Protein AF-M5RPS5-F1 (afdb_monomer_lite)

Radius of gyration: 34.79 Å; chains: 1; bounding box: 76×48×97 Å

Structure (mmCIF, N/CA/C/O backbone):
data_AF-M5RPS5-F1
#
_entry.id   AF-M5RPS5-F1
#
loop_
_atom_site.group_PDB
_atom_site.id
_atom_site.type_symbol
_atom_site.label_atom_id
_atom_site.label_alt_id
_atom_site.label_comp_id
_atom_site.label_asym_id
_atom_site.label_entity_id
_atom_site.label_seq_id
_atom_site.pdbx_PDB_ins_code
_atom_site.Cartn_x
_atom_site.Cartn_y
_atom_site.Cartn_z
_atom_site.occupancy
_atom_site.B_iso_or_equiv
_atom_site.auth_seq_id
_atom_site.auth_comp_id
_atom_site.auth_asym_id
_atom_site.auth_atom_id
_atom_site.pdbx_PDB_model_num
ATOM 1 N N . MET A 1 1 ? -35.924 7.720 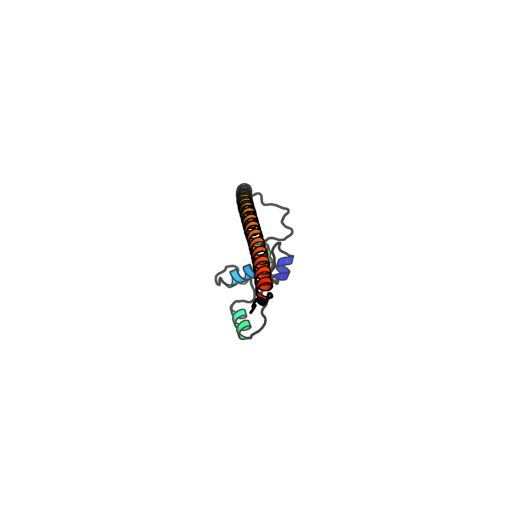20.862 1.00 45.47 1 MET A N 1
ATOM 2 C CA . MET A 1 1 ? -36.350 6.796 19.790 1.00 45.47 1 MET A CA 1
ATOM 3 C C . MET A 1 1 ? -35.114 6.568 18.964 1.00 45.47 1 MET A C 1
ATOM 5 O O . MET A 1 1 ? -34.596 7.539 18.435 1.00 45.47 1 MET A O 1
ATOM 9 N N . SER A 1 2 ? -34.590 5.351 18.974 1.00 61.44 2 SER A N 1
ATOM 10 C CA . SER A 1 2 ? -33.328 5.017 18.333 1.00 61.44 2 SER A CA 1
ATOM 11 C C . SER A 1 2 ? -33.501 4.963 16.818 1.00 61.44 2 SER A C 1
ATOM 13 O O . SER A 1 2 ? -34.231 4.126 16.287 1.00 61.44 2 SER A O 1
ATOM 15 N N . GLU A 1 3 ? -32.891 5.919 16.120 1.00 80.06 3 GLU A N 1
ATOM 16 C CA . GLU A 1 3 ? -32.951 5.993 14.663 1.00 80.06 3 GLU A CA 1
ATOM 17 C C . GLU A 1 3 ? -31.931 5.016 14.065 1.00 80.06 3 GLU A C 1
ATOM 19 O O . GLU A 1 3 ? -30.731 5.097 14.335 1.00 80.06 3 GLU A O 1
ATOM 24 N N . PHE A 1 4 ? -32.413 4.049 13.283 1.00 81.69 4 PHE A N 1
ATOM 25 C CA . PHE A 1 4 ? -31.564 3.082 12.591 1.00 81.69 4 PHE A CA 1
ATOM 26 C C . PHE A 1 4 ? -31.201 3.623 11.215 1.00 81.69 4 PHE A C 1
ATOM 28 O O . PHE A 1 4 ? -32.058 3.779 10.348 1.00 81.69 4 PHE A O 1
ATOM 35 N N . ILE A 1 5 ? -29.912 3.860 11.007 1.00 82.25 5 ILE A N 1
ATOM 36 C CA . ILE A 1 5 ? -29.377 4.434 9.777 1.00 82.25 5 ILE A CA 1
ATOM 37 C C . ILE A 1 5 ? -28.564 3.400 9.004 1.00 82.25 5 ILE A C 1
ATOM 39 O O . ILE A 1 5 ? -27.970 2.473 9.560 1.00 82.25 5 ILE A O 1
ATOM 43 N N . SER A 1 6 ? -28.524 3.543 7.684 1.00 84.38 6 SER A N 1
ATOM 44 C CA . SER A 1 6 ? -27.670 2.709 6.841 1.00 84.38 6 SER A CA 1
ATOM 45 C C . SER A 1 6 ? -26.197 3.107 6.978 1.00 84.38 6 SER A C 1
ATOM 47 O O . SER A 1 6 ? -25.866 4.253 7.279 1.00 84.38 6 SER A O 1
ATOM 49 N N . ALA A 1 7 ? -25.278 2.194 6.650 1.00 80.75 7 ALA A N 1
ATOM 50 C CA . ALA A 1 7 ? -23.838 2.489 6.674 1.00 80.75 7 ALA A CA 1
ATOM 51 C C . ALA A 1 7 ? -23.431 3.708 5.810 1.00 80.75 7 ALA A C 1
ATOM 53 O O . ALA A 1 7 ? -22.405 4.336 6.062 1.00 80.75 7 ALA A O 1
ATOM 54 N N . VAL A 1 8 ? -24.221 4.046 4.783 1.00 81.31 8 VAL A N 1
ATOM 55 C CA . VAL A 1 8 ? -23.987 5.219 3.925 1.00 81.31 8 VAL A CA 1
ATOM 56 C C . VAL A 1 8 ? -24.408 6.508 4.628 1.00 81.31 8 VAL A C 1
ATOM 58 O O . VAL A 1 8 ? -23.679 7.494 4.576 1.00 81.31 8 VAL A O 1
ATOM 61 N N . GLU A 1 9 ? -25.551 6.511 5.308 1.00 81.69 9 GLU A N 1
ATOM 62 C CA . GLU A 1 9 ? -26.005 7.661 6.102 1.00 81.69 9 GLU A CA 1
ATOM 63 C C . GLU A 1 9 ? -25.089 7.886 7.304 1.00 81.69 9 GLU A C 1
ATOM 65 O O . GLU A 1 9 ? -24.656 9.010 7.546 1.00 81.69 9 GLU A O 1
ATOM 70 N N . ALA A 1 10 ? -24.671 6.804 7.959 1.00 80.69 10 ALA A N 1
ATOM 71 C CA . ALA A 1 10 ? -23.700 6.840 9.044 1.00 80.69 10 ALA A CA 1
ATOM 72 C C . ALA A 1 10 ? -22.363 7.473 8.614 1.00 80.69 10 ALA A C 1
ATOM 74 O O . ALA A 1 10 ? -21.780 8.258 9.361 1.00 80.69 10 ALA A O 1
ATOM 75 N N . SER A 1 11 ? -21.913 7.221 7.379 1.00 80.69 11 SER A N 1
ATOM 76 C CA . SER A 1 11 ? -20.679 7.817 6.839 1.00 80.69 11 SER A CA 1
ATOM 77 C C . SER A 1 11 ? -20.766 9.314 6.536 1.00 80.69 11 SER A C 1
ATOM 79 O O . SER A 1 11 ? -19.742 9.953 6.327 1.00 80.69 11 SER A O 1
ATOM 81 N N . LYS A 1 12 ? -21.977 9.885 6.482 1.00 83.19 12 LYS A N 1
ATOM 82 C CA . LYS A 1 12 ? -22.162 11.336 6.329 1.00 83.19 12 LYS A CA 1
ATOM 83 C C . LYS A 1 12 ? -22.081 12.064 7.667 1.00 83.19 12 LYS A C 1
ATOM 85 O O . LYS A 1 12 ? -21.705 13.228 7.698 1.00 83.19 12 LYS A O 1
ATOM 90 N N . ILE A 1 13 ? -22.472 11.386 8.744 1.00 80.75 13 ILE A N 1
ATOM 91 C CA . ILE A 1 13 ? -22.559 11.948 10.098 1.00 80.75 13 ILE A CA 1
ATOM 92 C C . ILE A 1 13 ? -21.222 11.787 10.834 1.00 80.75 13 ILE A C 1
ATOM 94 O 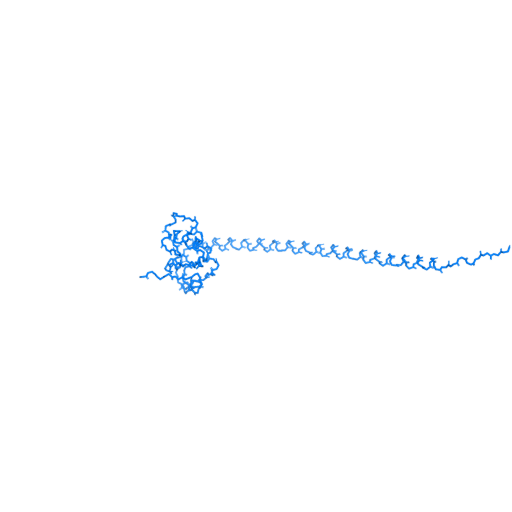O . ILE A 1 13 ? -20.827 12.632 11.639 1.00 80.75 13 ILE A O 1
ATOM 98 N N . THR A 1 14 ? -20.508 10.704 10.538 1.00 81.31 14 THR A N 1
ATOM 99 C CA . THR A 1 14 ? -19.240 10.363 11.181 1.00 81.31 14 THR A CA 1
ATOM 100 C C . THR A 1 14 ? -18.053 10.628 10.259 1.00 81.31 14 THR A C 1
ATOM 102 O O . THR A 1 14 ? -18.197 10.597 9.037 1.00 81.31 14 THR A O 1
ATOM 105 N N . PRO A 1 15 ? -16.843 10.846 10.804 1.00 76.38 15 PRO A N 1
ATOM 106 C CA . PRO A 1 15 ? -15.637 11.079 10.004 1.00 76.38 15 PRO A CA 1
ATOM 107 C C . PRO A 1 15 ? -15.106 9.808 9.310 1.00 76.38 15 PRO A C 1
ATOM 109 O O . PRO A 1 15 ? -13.950 9.767 8.884 1.00 76.38 15 PRO A O 1
ATOM 112 N N . VAL A 1 16 ? -15.909 8.745 9.231 1.00 81.00 16 VAL A N 1
ATOM 113 C CA . VAL A 1 16 ? -15.471 7.401 8.867 1.00 81.00 16 VAL A CA 1
ATOM 114 C C . VAL A 1 16 ? -16.191 6.923 7.606 1.00 81.00 16 VAL A C 1
ATOM 116 O O . VAL A 1 16 ? -17.389 7.113 7.425 1.00 81.00 16 VAL A O 1
ATOM 119 N N . SER A 1 17 ? -15.446 6.266 6.712 1.00 84.00 17 SER A N 1
ATOM 120 C CA . SER A 1 17 ? -15.997 5.741 5.461 1.00 84.00 17 SER A CA 1
ATOM 121 C C . SER A 1 17 ? -17.068 4.666 5.689 1.00 84.00 17 SER A C 1
ATOM 123 O O . SER A 1 17 ? -16.965 3.842 6.603 1.00 84.00 17 SER A O 1
ATOM 125 N N . ALA A 1 18 ? -18.040 4.588 4.775 1.00 82.06 18 ALA A N 1
ATOM 126 C CA . ALA A 1 18 ? -19.074 3.551 4.793 1.00 82.06 18 ALA A CA 1
ATOM 127 C C . ALA A 1 18 ? -18.495 2.121 4.798 1.00 82.06 18 ALA A C 1
ATOM 129 O O . ALA A 1 18 ? -19.110 1.209 5.344 1.00 82.06 18 ALA A O 1
ATOM 130 N N . SER A 1 19 ? -17.309 1.905 4.215 1.00 82.69 19 SER A N 1
ATOM 131 C CA . SER A 1 19 ? -16.625 0.604 4.212 1.00 82.69 19 SER A CA 1
ATOM 132 C C . SER A 1 19 ? -16.156 0.191 5.606 1.00 82.69 19 SER A C 1
ATOM 134 O O . SER A 1 19 ? -16.311 -0.968 5.988 1.00 82.69 19 SER A O 1
ATOM 136 N N . THR A 1 20 ? -15.623 1.131 6.386 1.00 81.44 20 THR A N 1
ATOM 137 C CA . THR A 1 20 ? -15.210 0.876 7.771 1.00 81.44 20 THR A CA 1
ATOM 138 C C . THR A 1 20 ? -16.424 0.600 8.654 1.00 81.44 20 THR A C 1
ATOM 140 O O . THR A 1 20 ? -16.386 -0.321 9.459 1.00 81.44 20 THR A O 1
ATOM 143 N N . ILE A 1 21 ? -17.523 1.334 8.450 1.00 82.62 21 ILE A N 1
ATOM 144 C CA . ILE A 1 21 ? -18.778 1.129 9.187 1.00 82.62 21 ILE A CA 1
ATOM 145 C C . ILE A 1 21 ? -19.378 -0.243 8.853 1.00 82.62 21 ILE A C 1
ATOM 147 O O . ILE A 1 21 ? -19.782 -0.973 9.750 1.00 82.62 21 ILE A O 1
ATOM 151 N N . LYS A 1 22 ? -19.363 -0.661 7.579 1.00 82.88 22 LYS A N 1
ATOM 152 C CA . LYS A 1 22 ? -19.768 -2.024 7.183 1.00 82.88 22 LYS A CA 1
ATOM 153 C C . LYS A 1 22 ? -18.900 -3.104 7.822 1.00 82.88 22 LYS A C 1
ATOM 155 O O . LYS A 1 22 ? -19.423 -4.141 8.214 1.00 82.88 22 LYS A O 1
ATOM 160 N N . ARG A 1 23 ? -17.586 -2.876 7.905 1.00 81.50 23 ARG A N 1
ATOM 161 C CA . ARG A 1 23 ? -16.664 -3.798 8.574 1.00 81.50 23 ARG A CA 1
ATOM 162 C C . ARG A 1 23 ? -16.979 -3.895 10.065 1.00 81.50 23 ARG A C 1
ATOM 164 O O . ARG A 1 23 ? -17.113 -4.999 10.556 1.00 81.50 23 ARG A O 1
ATOM 171 N N . PHE A 1 24 ? -17.190 -2.763 10.728 1.00 81.44 24 PHE A N 1
ATOM 172 C CA . PHE A 1 24 ? -17.582 -2.719 12.133 1.00 81.44 24 PHE A CA 1
ATOM 173 C C . PHE A 1 24 ? -18.902 -3.455 12.394 1.00 81.44 24 PHE A C 1
ATOM 175 O O . PHE A 1 24 ? -18.976 -4.282 13.293 1.00 81.44 24 PHE A O 1
ATOM 182 N N . ILE A 1 25 ? -19.921 -3.224 11.560 1.00 80.44 25 ILE A N 1
ATOM 183 C CA . ILE A 1 25 ? -21.193 -3.955 11.634 1.00 80.44 25 ILE A CA 1
ATOM 184 C C . ILE A 1 25 ? -20.964 -5.464 11.502 1.00 80.44 25 ILE A C 1
ATOM 186 O O . ILE A 1 25 ? -21.551 -6.236 12.251 1.00 80.44 25 ILE A O 1
ATOM 190 N N . ARG A 1 26 ? -20.114 -5.891 10.562 1.00 79.62 26 ARG A N 1
ATOM 191 C CA . ARG A 1 26 ? -19.788 -7.308 10.385 1.00 79.62 26 ARG A CA 1
ATOM 192 C C . ARG A 1 26 ? -19.093 -7.885 11.616 1.00 79.62 26 ARG A C 1
ATOM 194 O O . ARG A 1 26 ? -19.505 -8.947 12.054 1.00 79.62 26 ARG A O 1
ATOM 201 N N . ASP A 1 27 ? -18.114 -7.186 12.179 1.00 79.88 27 ASP A N 1
ATOM 202 C CA . ASP A 1 27 ? -17.386 -7.647 13.365 1.00 79.88 27 ASP A CA 1
ATOM 203 C C . ASP A 1 27 ? -18.358 -7.811 14.565 1.00 79.88 27 ASP A C 1
ATOM 205 O O . ASP A 1 27 ? -18.352 -8.835 15.240 1.00 79.88 27 ASP A O 1
ATOM 209 N N . VAL A 1 28 ? -19.302 -6.876 14.753 1.00 76.00 28 VAL A N 1
ATOM 210 C CA . VAL A 1 28 ? -20.364 -6.963 15.785 1.00 76.00 28 VAL A CA 1
ATOM 211 C C . VAL A 1 28 ? -21.368 -8.096 15.520 1.00 76.00 28 VAL A C 1
ATOM 213 O O . VAL A 1 28 ? -21.959 -8.640 16.450 1.00 76.00 28 VAL A O 1
ATOM 216 N N . VAL A 1 29 ? -21.608 -8.444 14.256 1.00 74.31 29 VAL A N 1
ATOM 217 C CA . VAL A 1 29 ? -22.506 -9.543 13.862 1.00 74.31 29 VAL A CA 1
ATOM 218 C C . VAL A 1 29 ? -21.828 -10.906 13.997 1.00 74.31 29 VAL A C 1
ATOM 220 O O . VAL A 1 29 ? -22.509 -11.881 14.319 1.00 74.31 29 VAL A O 1
ATOM 223 N N . GLU A 1 30 ? -20.525 -10.983 13.725 1.00 73.75 30 GLU A N 1
ATOM 224 C CA . GLU A 1 30 ? -19.717 -12.197 13.866 1.00 73.75 30 GLU A CA 1
ATOM 225 C C . GLU A 1 30 ? -19.591 -12.625 15.336 1.00 73.75 30 GLU A C 1
ATOM 227 O O . GLU A 1 30 ? -19.544 -13.826 15.601 1.00 73.75 30 GLU A O 1
ATOM 232 N N . ASP A 1 31 ? -19.648 -11.675 16.278 1.00 73.25 31 ASP A N 1
ATOM 233 C CA . ASP A 1 31 ? -19.658 -11.927 17.721 1.00 73.25 31 ASP A CA 1
ATOM 234 C C . ASP A 1 31 ? -21.093 -11.969 18.304 1.00 73.25 31 ASP A C 1
ATOM 236 O O . ASP A 1 31 ? -21.665 -10.936 18.665 1.00 73.25 31 ASP A O 1
ATOM 240 N N . PRO A 1 32 ? -21.707 -13.157 18.493 1.00 63.84 32 PRO A N 1
ATOM 241 C CA . PRO A 1 32 ? -23.099 -13.273 18.944 1.00 63.84 32 PRO A CA 1
ATOM 242 C C . PRO A 1 32 ? -23.3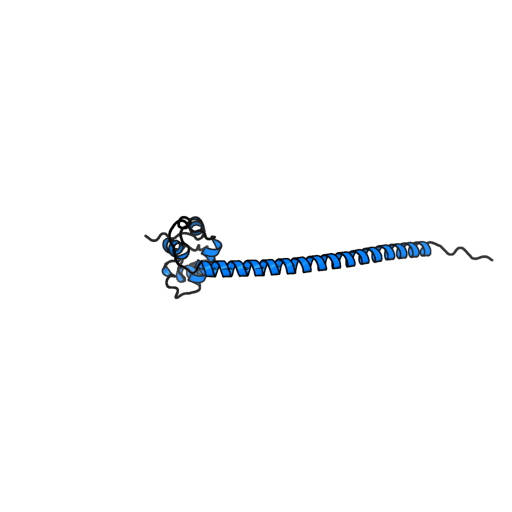45 -12.806 20.390 1.00 63.84 32 PRO A C 1
ATOM 244 O O . PRO A 1 32 ? -24.491 -12.555 20.749 1.00 63.84 32 PRO A O 1
ATOM 247 N N . ASN A 1 33 ? -22.295 -12.667 21.208 1.00 62.09 33 ASN A N 1
ATOM 248 C CA . ASN A 1 33 ? -22.362 -12.166 22.590 1.00 62.09 33 ASN A CA 1
ATOM 249 C C . ASN A 1 33 ? -21.969 -10.682 22.714 1.00 62.09 33 ASN A C 1
ATOM 251 O O . ASN A 1 33 ? -21.711 -10.204 23.821 1.00 62.09 33 ASN A O 1
ATOM 255 N N . HIS A 1 34 ? -21.870 -9.942 21.605 1.00 61.59 34 HIS A N 1
ATOM 256 C CA . HIS A 1 34 ? -21.495 -8.536 21.674 1.00 61.59 34 HIS A CA 1
ATOM 257 C C . HIS A 1 34 ? -22.591 -7.731 22.391 1.00 61.59 34 HIS A C 1
ATOM 259 O O . HIS A 1 34 ? -23.750 -7.747 21.980 1.00 61.59 34 HIS A O 1
ATOM 265 N N . ALA A 1 35 ? -22.226 -6.959 23.421 1.00 64.69 35 ALA A N 1
ATOM 266 C CA . ALA A 1 35 ? -23.152 -6.140 24.224 1.00 64.69 35 ALA A CA 1
ATOM 267 C C . ALA A 1 35 ? -23.939 -5.087 23.412 1.00 64.69 35 ALA A C 1
ATOM 269 O O . ALA A 1 35 ? -24.843 -4.433 23.918 1.00 64.69 35 ALA A O 1
ATOM 270 N N . SER A 1 36 ? -23.575 -4.908 22.144 1.00 66.00 36 SER A N 1
ATOM 271 C CA . SER A 1 36 ? -24.167 -3.948 21.210 1.00 66.00 36 SER A CA 1
ATOM 272 C C . SER A 1 36 ? -24.867 -4.628 20.033 1.00 66.00 36 SER A C 1
ATOM 274 O O . SER A 1 36 ? -25.210 -3.964 19.059 1.00 66.00 36 SER A O 1
ATOM 276 N N . ARG A 1 37 ? -25.083 -5.950 20.100 1.00 67.31 37 ARG A N 1
ATOM 277 C CA . ARG A 1 37 ? -25.766 -6.718 19.051 1.00 67.31 37 ARG A CA 1
ATOM 278 C C . ARG A 1 37 ? -27.214 -6.270 18.853 1.00 67.31 37 ARG A C 1
ATOM 280 O O . ARG A 1 37 ? -27.692 -6.300 17.720 1.00 67.31 37 ARG A O 1
ATOM 287 N N . ASP A 1 38 ? -27.859 -5.796 19.917 1.00 71.12 38 ASP A N 1
ATOM 288 C CA . ASP A 1 38 ? -29.219 -5.235 19.899 1.00 71.12 38 ASP A CA 1
ATOM 289 C C . ASP A 1 38 ? -29.306 -3.912 19.119 1.00 71.12 38 ASP A C 1
ATOM 291 O O . ASP A 1 38 ? -30.384 -3.494 18.701 1.00 71.12 38 ASP A O 1
ATOM 295 N N . LYS A 1 39 ? -28.158 -3.270 18.872 1.00 72.62 39 LYS A N 1
ATOM 296 C CA . LYS A 1 39 ? -28.043 -1.975 18.191 1.00 72.62 39 LYS A CA 1
ATOM 297 C C . LYS A 1 39 ? -27.862 -2.104 16.667 1.00 72.62 39 LYS A C 1
ATOM 299 O O . LYS A 1 39 ? -27.711 -1.098 15.974 1.00 72.62 39 LYS A O 1
ATOM 304 N N . VAL A 1 40 ? -27.867 -3.329 16.123 1.00 76.75 40 VAL A N 1
ATOM 305 C CA . VAL A 1 40 ? -27.661 -3.632 14.692 1.00 76.75 40 VAL A CA 1
ATOM 306 C C . VAL A 1 40 ? -28.804 -4.483 14.141 1.00 76.75 40 VAL A C 1
ATOM 308 O O . VAL A 1 40 ? -29.103 -5.560 14.663 1.00 76.75 40 VAL A O 1
ATOM 311 N N . GLN A 1 41 ? -29.380 -4.045 13.021 1.00 75.00 41 GLN A N 1
ATOM 312 C CA . GLN A 1 41 ? -30.424 -4.762 12.288 1.00 75.00 41 GLN A CA 1
ATOM 313 C C . GLN A 1 41 ? -29.948 -5.147 10.872 1.00 75.00 41 GLN A C 1
ATOM 315 O O . GLN A 1 41 ? -29.150 -4.422 10.268 1.00 75.00 41 GLN A O 1
ATOM 320 N N . PRO A 1 42 ? -30.416 -6.274 10.300 1.00 65.62 42 PRO A N 1
ATOM 321 C CA . PRO A 1 42 ? -31.328 -7.261 10.886 1.00 65.62 42 PRO A CA 1
ATOM 322 C C . PRO A 1 42 ? -30.677 -8.158 11.961 1.00 65.62 42 PRO A C 1
ATOM 324 O O . PRO A 1 42 ? -29.451 -8.310 12.048 1.00 65.62 42 PRO A O 1
ATOM 327 N N . SER A 1 43 ? -31.505 -8.762 12.815 1.00 65.88 43 SER A N 1
ATOM 328 C CA . SER A 1 43 ? -31.048 -9.762 13.793 1.00 65.88 43 SER A CA 1
ATOM 329 C C . SER A 1 43 ? -30.545 -11.038 13.093 1.00 65.88 43 SER A C 1
ATOM 331 O O . SER A 1 43 ? -30.877 -11.293 11.936 1.00 65.88 43 SER A O 1
ATOM 333 N N . VAL A 1 44 ? -29.728 -11.865 13.763 1.00 63.44 44 VAL A N 1
ATOM 334 C CA . VAL A 1 44 ? -29.151 -13.099 13.171 1.00 63.44 44 VAL A CA 1
ATOM 335 C C . VAL A 1 44 ? -30.254 -14.031 12.657 1.00 63.44 44 VAL A C 1
ATOM 337 O O . VAL A 1 44 ? -30.092 -14.697 11.638 1.00 63.44 44 VAL A O 1
ATOM 340 N N . GLU A 1 45 ? -31.398 -14.041 13.333 1.00 62.12 45 GLU A N 1
ATOM 341 C CA . GLU A 1 45 ? -32.568 -14.838 12.969 1.00 62.12 45 GLU A CA 1
ATOM 342 C C . GLU A 1 45 ? -33.320 -14.269 11.759 1.00 62.12 45 GLU A C 1
ATOM 344 O O . GLU A 1 45 ? -33.851 -15.017 10.941 1.00 62.12 45 GLU A O 1
ATOM 349 N N . GLU A 1 46 ? -33.358 -12.946 11.608 1.00 64.81 46 GLU A N 1
ATOM 350 C CA . GLU A 1 46 ? -33.916 -12.280 10.426 1.00 64.81 46 GLU A CA 1
ATOM 351 C C . GLU A 1 46 ? -33.000 -12.409 9.211 1.00 64.81 46 GLU A C 1
ATOM 353 O O . GLU A 1 46 ? -33.489 -12.573 8.101 1.00 64.81 46 GLU A O 1
ATOM 358 N N . LEU A 1 47 ? -31.681 -12.421 9.410 1.00 65.81 47 LEU A N 1
ATOM 359 C CA . LEU A 1 47 ? -30.708 -12.674 8.347 1.00 65.81 47 LEU A CA 1
ATOM 360 C C . LEU A 1 47 ? -30.772 -14.098 7.835 1.00 65.81 47 LEU A C 1
ATOM 362 O O . LEU A 1 47 ? -30.745 -14.293 6.628 1.00 65.81 47 LEU A O 1
ATOM 366 N N . LYS A 1 48 ? -30.871 -15.086 8.733 1.00 63.62 48 LYS A N 1
ATOM 367 C CA . LYS A 1 48 ? -31.054 -16.484 8.330 1.00 63.62 48 LYS A CA 1
ATOM 368 C C . LYS A 1 48 ? -32.342 -16.641 7.529 1.00 63.62 48 LYS A C 1
ATOM 370 O O . LYS A 1 48 ? -32.300 -17.209 6.447 1.00 63.62 48 LYS A O 1
ATOM 375 N N . ARG A 1 49 ? -33.442 -16.023 7.978 1.00 62.91 49 ARG A N 1
ATOM 376 C CA . ARG A 1 49 ? -34.710 -16.000 7.229 1.00 62.91 49 ARG A CA 1
ATOM 377 C C . ARG A 1 49 ? -34.601 -15.283 5.881 1.00 62.91 49 ARG A C 1
ATOM 379 O O . ARG A 1 49 ? -35.091 -15.808 4.891 1.00 62.91 49 ARG A O 1
ATOM 386 N N . ALA A 1 50 ? -33.943 -14.127 5.812 1.00 62.56 50 ALA A N 1
ATOM 387 C CA . ALA A 1 50 ? -33.759 -13.379 4.566 1.00 62.56 50 ALA A CA 1
ATOM 388 C C . ALA A 1 50 ? -32.822 -14.104 3.583 1.00 62.56 50 ALA A C 1
ATOM 390 O O . ALA A 1 50 ? -33.046 -14.080 2.375 1.00 62.56 50 ALA A O 1
ATOM 391 N N . GLN A 1 51 ? -31.799 -14.793 4.097 1.00 61.84 51 GLN A N 1
ATOM 392 C CA . GLN A 1 51 ? -30.878 -15.615 3.316 1.00 61.84 51 GLN A CA 1
ATOM 393 C C . GLN A 1 51 ? -31.565 -16.878 2.783 1.00 61.84 51 GLN A C 1
ATOM 395 O O . GLN A 1 51 ? -31.362 -17.232 1.624 1.00 61.84 51 GLN A O 1
ATOM 400 N N . GLU A 1 52 ? -32.409 -17.522 3.594 1.00 60.84 52 GLU A N 1
ATOM 401 C CA . GLU A 1 52 ? -33.258 -18.650 3.190 1.00 60.84 52 GLU A CA 1
ATOM 402 C C . GLU A 1 52 ? -34.337 -18.228 2.178 1.00 60.84 52 GLU A C 1
ATOM 404 O O . GLU A 1 52 ? -34.657 -18.990 1.269 1.00 60.84 52 GLU A O 1
ATOM 409 N N . ALA A 1 53 ? -34.854 -17.000 2.291 1.00 65.62 53 ALA A N 1
ATOM 410 C CA . ALA A 1 53 ? -35.832 -16.419 1.369 1.00 65.62 53 ALA A CA 1
ATOM 411 C C . ALA A 1 53 ? -35.214 -15.838 0.080 1.00 65.62 53 ALA A C 1
ATOM 413 O O . ALA A 1 53 ? -35.944 -15.513 -0.855 1.00 65.62 53 ALA A O 1
ATOM 414 N N . GLY A 1 54 ? -33.882 -15.709 0.002 1.00 55.75 54 GLY A N 1
ATOM 415 C CA . GLY A 1 54 ? -33.185 -15.122 -1.149 1.00 55.75 54 GLY A CA 1
ATOM 416 C C . GLY A 1 54 ? -33.429 -13.618 -1.336 1.00 55.75 54 GLY A C 1
ATOM 417 O O . GLY A 1 54 ? -33.221 -13.095 -2.432 1.00 55.75 54 GLY A O 1
ATOM 418 N N . GLU A 1 55 ? -33.873 -12.917 -0.291 1.00 67.12 55 GLU A N 1
ATOM 419 C CA . GLU A 1 55 ? -34.182 -11.489 -0.349 1.00 67.12 55 GLU A CA 1
ATOM 420 C C . GLU A 1 55 ? -32.928 -10.627 -0.109 1.00 67.12 55 GLU A C 1
ATOM 422 O O . GLU A 1 55 ? -32.086 -10.948 0.738 1.00 67.12 55 GLU A O 1
ATOM 427 N N . PRO A 1 56 ? -32.770 -9.500 -0.831 1.00 65.81 56 PRO A N 1
ATOM 428 C CA . PRO A 1 56 ? -31.666 -8.581 -0.596 1.00 65.81 56 PRO A CA 1
ATOM 429 C C . PRO A 1 56 ? -31.835 -7.889 0.763 1.00 65.81 56 PRO A C 1
ATOM 431 O O . PRO A 1 56 ? -32.691 -7.023 0.928 1.00 65.81 56 PRO A O 1
ATOM 434 N N . TYR A 1 57 ? -30.983 -8.226 1.731 1.00 66.88 57 TYR A N 1
ATOM 435 C CA . TYR A 1 57 ? -30.974 -7.573 3.039 1.00 66.88 57 TYR A CA 1
ATOM 436 C C . TYR A 1 57 ? -29.966 -6.418 3.092 1.00 66.88 57 TYR A C 1
ATOM 438 O O . TYR A 1 57 ? -28.886 -6.456 2.491 1.00 66.88 57 TYR A O 1
ATOM 446 N N . ARG A 1 58 ? -30.316 -5.364 3.835 1.00 71.56 58 ARG A N 1
ATOM 447 C CA . ARG A 1 58 ? -29.460 -4.197 4.069 1.00 71.56 58 ARG A CA 1
ATOM 448 C C . ARG A 1 58 ? -29.210 -4.037 5.560 1.00 71.56 58 ARG A C 1
ATOM 450 O O . ARG A 1 58 ? -30.148 -3.988 6.341 1.00 71.56 58 ARG A O 1
ATOM 457 N N . TRP A 1 59 ? -27.940 -3.900 5.917 1.00 78.56 59 TRP A N 1
ATOM 458 C CA . TRP A 1 59 ? -27.520 -3.625 7.284 1.00 78.56 59 TRP A CA 1
ATOM 459 C C . TRP A 1 59 ? -27.815 -2.184 7.698 1.00 78.56 59 TRP A C 1
ATOM 461 O O . TRP A 1 59 ? -27.417 -1.241 6.999 1.00 78.56 59 TRP A O 1
ATOM 471 N N . THR A 1 60 ? -28.454 -2.031 8.851 1.00 81.38 60 THR A N 1
ATOM 472 C CA . THR A 1 60 ? -28.706 -0.760 9.531 1.00 81.38 60 THR A CA 1
ATOM 473 C C . THR A 1 60 ? -28.186 -0.825 10.965 1.00 81.38 60 THR A C 1
ATOM 475 O O . THR A 1 60 ? -28.094 -1.888 11.581 1.00 81.38 60 THR A O 1
ATOM 478 N N . ILE A 1 61 ? -27.774 0.321 11.486 1.00 82.06 61 ILE A N 1
ATOM 479 C CA . ILE A 1 61 ? -27.149 0.457 12.801 1.00 82.06 61 ILE A CA 1
ATOM 480 C C . ILE A 1 61 ? -27.758 1.659 13.515 1.00 82.06 61 ILE A C 1
ATOM 482 O O . ILE A 1 61 ? -28.108 2.650 12.875 1.00 82.06 61 ILE A O 1
ATOM 486 N N . GLU A 1 62 ? -27.915 1.560 14.830 1.00 84.00 62 GLU A N 1
ATOM 487 C CA . GLU A 1 62 ? -28.403 2.653 15.664 1.00 84.00 62 GLU A CA 1
ATOM 488 C C . GLU A 1 62 ? -27.467 3.866 15.571 1.00 84.00 62 GLU A C 1
ATOM 490 O O . GLU A 1 62 ? -26.261 3.760 15.801 1.00 84.00 62 GLU A O 1
ATOM 495 N N . GLN A 1 63 ? -28.024 5.028 15.234 1.00 79.69 63 GLN A N 1
ATOM 496 C CA . GLN A 1 63 ? -27.269 6.262 15.029 1.00 79.69 63 GLN A CA 1
ATOM 497 C C . GLN A 1 63 ? -26.454 6.661 16.264 1.00 79.69 63 GLN A C 1
ATOM 499 O O . GLN A 1 63 ? -25.279 7.002 16.131 1.00 79.69 63 GLN A O 1
ATOM 504 N N . GLU A 1 64 ? -27.052 6.582 17.454 1.00 77.25 64 GLU A N 1
ATOM 505 C CA . GLU A 1 64 ? -26.395 6.927 18.721 1.00 77.25 64 GLU A CA 1
ATOM 506 C C . GLU A 1 64 ? -25.165 6.046 18.966 1.00 77.25 64 GLU A C 1
ATOM 508 O O . GLU A 1 64 ? -24.114 6.548 19.348 1.00 77.25 64 GLU A O 1
ATOM 513 N N . PHE A 1 65 ? -25.238 4.759 18.622 1.00 77.62 65 PHE A N 1
ATOM 514 C CA . PHE A 1 65 ? -24.123 3.828 18.778 1.00 77.62 65 PHE A CA 1
ATOM 515 C C . PHE A 1 65 ? -22.938 4.148 17.866 1.00 77.62 65 PHE A C 1
ATOM 517 O O . PHE A 1 65 ? -21.780 4.044 18.270 1.00 77.62 65 PHE A O 1
ATOM 524 N N . VAL A 1 66 ? -23.214 4.555 16.624 1.00 77.50 66 VAL A N 1
ATOM 525 C CA . VAL A 1 66 ? -22.153 4.968 15.698 1.00 77.50 66 VAL A CA 1
ATOM 526 C C . VAL A 1 66 ? -21.506 6.268 16.178 1.00 77.50 66 VAL A C 1
ATOM 528 O O . VAL A 1 66 ? -20.288 6.411 16.086 1.00 77.50 66 VAL A O 1
ATOM 531 N N . ILE A 1 67 ? -22.300 7.199 16.709 1.00 77.81 67 ILE A N 1
ATOM 532 C CA . ILE A 1 67 ? -21.804 8.471 17.242 1.00 77.81 67 ILE A CA 1
ATOM 533 C C . ILE A 1 67 ? -20.959 8.248 18.503 1.00 77.81 67 ILE A C 1
ATOM 535 O O . ILE A 1 67 ? -19.875 8.815 18.592 1.00 77.81 67 ILE A O 1
ATOM 539 N N . GLU A 1 68 ? -21.391 7.389 19.429 1.00 78.50 68 GLU A N 1
ATOM 540 C CA . GLU A 1 68 ? -20.610 7.010 20.617 1.00 78.50 68 GLU A CA 1
ATOM 541 C C . GLU A 1 68 ? -19.257 6.390 20.236 1.00 78.50 68 GLU A C 1
ATOM 543 O O . GLU A 1 68 ? -18.231 6.708 20.835 1.00 78.50 68 GLU A O 1
ATOM 548 N N . GLN A 1 69 ? -19.243 5.525 19.218 1.00 76.62 69 GLN A N 1
ATOM 549 C CA . GLN A 1 69 ? -18.047 4.773 18.838 1.00 76.62 69 GLN A CA 1
ATOM 550 C C . GLN A 1 69 ? -17.056 5.581 17.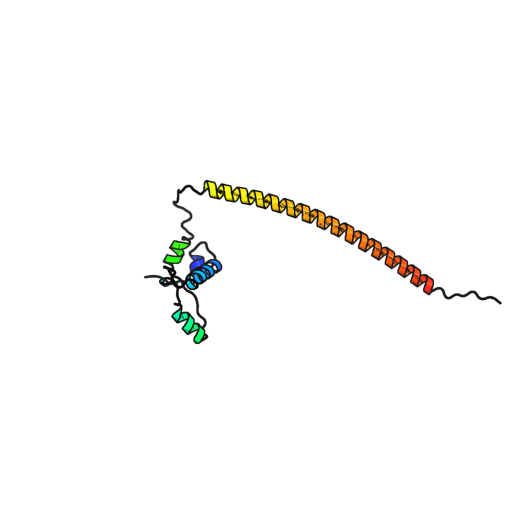987 1.00 76.62 69 GLN A C 1
ATOM 552 O O . GLN A 1 69 ? -15.843 5.400 18.110 1.00 76.62 69 GLN A O 1
ATOM 557 N N . PHE A 1 70 ? -17.548 6.433 17.082 1.00 73.88 70 PHE A N 1
ATOM 558 C CA . PHE A 1 70 ? -16.718 7.115 16.079 1.00 73.88 70 PHE A CA 1
ATOM 559 C C . PHE A 1 70 ? -16.678 8.642 16.223 1.00 73.88 70 PHE A C 1
ATOM 561 O O . PHE A 1 70 ? -15.898 9.293 15.520 1.00 73.88 70 PHE A O 1
ATOM 568 N N . GLY A 1 71 ? -17.480 9.210 17.125 1.00 70.06 71 GLY A N 1
ATOM 569 C CA . GLY A 1 71 ? -17.670 10.649 17.271 1.00 70.06 71 GLY A CA 1
ATOM 570 C C . GLY A 1 71 ? -18.470 11.263 16.120 1.00 70.06 71 GLY A C 1
ATOM 571 O O . GLY A 1 71 ? -18.655 10.671 15.050 1.00 70.06 71 GLY A O 1
ATOM 572 N N . THR A 1 72 ? -18.943 12.492 16.319 1.00 70.25 72 THR A N 1
ATOM 573 C CA . THR A 1 72 ? -19.517 13.293 15.232 1.00 70.25 72 THR A CA 1
ATOM 574 C C . THR A 1 72 ? -18.404 13.993 14.454 1.00 70.25 72 THR A C 1
ATOM 576 O O . THR A 1 72 ? -17.338 14.310 14.989 1.00 70.25 72 THR A O 1
ATOM 579 N N . ALA A 1 73 ? -18.633 14.256 13.166 1.00 59.78 73 ALA A N 1
ATOM 580 C CA . ALA A 1 73 ? -17.687 15.024 12.356 1.00 59.78 73 ALA A CA 1
ATOM 581 C C . ALA A 1 73 ? -17.443 16.456 12.898 1.00 59.78 73 ALA A C 1
ATOM 583 O O . ALA A 1 73 ? -16.381 17.025 12.639 1.00 59.78 73 ALA A O 1
ATOM 584 N N . ASP A 1 74 ? -18.381 17.003 13.681 1.00 56.44 74 ASP A N 1
ATOM 585 C CA . ASP A 1 74 ? -18.321 18.358 14.246 1.00 56.44 74 ASP A CA 1
ATOM 586 C C . ASP A 1 74 ? -17.551 18.462 15.577 1.00 56.44 74 ASP A C 1
ATOM 588 O O . ASP A 1 74 ? -17.050 19.537 15.912 1.00 56.44 74 ASP A O 1
ATOM 592 N N . GLU A 1 75 ? -17.355 17.369 16.323 1.00 54.31 75 GLU A N 1
ATOM 593 C CA . GLU A 1 75 ? -16.731 17.422 17.659 1.00 54.31 75 GLU A CA 1
ATOM 594 C C . GLU A 1 75 ? -15.194 17.485 17.678 1.00 54.31 75 GLU A C 1
ATOM 596 O O . GLU A 1 75 ? -14.571 17.536 18.738 1.00 54.31 75 GLU A O 1
ATOM 601 N N . LYS A 1 76 ? -14.530 17.652 16.527 1.00 51.56 76 LYS A N 1
ATOM 602 C CA . LYS A 1 76 ? -13.084 17.971 16.491 1.00 51.56 76 LYS A CA 1
ATOM 603 C C . LYS A 1 76 ? -12.738 19.418 16.893 1.00 51.56 76 LYS A C 1
ATOM 605 O O . LYS A 1 76 ? -11.655 19.910 16.569 1.00 51.56 76 LYS A O 1
ATOM 610 N N . LYS A 1 77 ? -13.615 20.100 17.635 1.00 46.91 77 LYS A N 1
ATOM 611 C CA . LYS A 1 77 ? -13.353 21.394 18.285 1.00 46.91 77 LYS A CA 1
ATOM 612 C C . LYS A 1 77 ? -13.896 21.431 19.717 1.00 46.91 77 LYS A C 1
ATOM 614 O O . LYS A 1 77 ? -14.706 22.283 20.059 1.00 46.91 77 LYS A O 1
ATOM 619 N N . GLY A 1 78 ? -13.402 20.564 20.590 1.00 47.56 78 GLY A N 1
ATOM 620 C CA . GLY A 1 78 ? -13.565 20.809 22.021 1.00 47.56 78 GLY A CA 1
ATOM 621 C C . GLY A 1 78 ? -13.329 19.596 22.895 1.00 47.56 78 GLY A C 1
ATOM 622 O O . GLY A 1 78 ? -14.107 18.659 22.867 1.00 47.56 78 GLY A O 1
ATOM 623 N N . SER A 1 79 ? -12.303 19.699 23.737 1.00 46.72 79 SER A N 1
ATOM 624 C CA . SER A 1 79 ? -12.131 18.932 24.975 1.00 46.72 79 SER A CA 1
ATOM 625 C C . SER A 1 79 ? -11.839 17.436 24.861 1.00 46.72 79 SER A C 1
ATOM 627 O O . SER A 1 79 ? -12.708 16.595 25.042 1.00 46.72 79 SER A O 1
ATOM 629 N N . ALA A 1 80 ? -10.546 17.123 24.776 1.00 43.44 80 ALA A N 1
ATOM 630 C CA . ALA A 1 80 ? -9.961 16.098 25.639 1.00 43.44 80 ALA A CA 1
ATOM 631 C C . ALA A 1 80 ? -8.470 16.401 25.832 1.00 43.44 80 ALA A C 1
ATOM 633 O O . ALA A 1 80 ? -7.602 15.916 25.107 1.00 43.44 80 ALA A O 1
ATOM 634 N N . ASP A 1 81 ? -8.196 17.253 26.817 1.00 49.03 81 ASP A N 1
ATOM 635 C CA . ASP A 1 81 ? -6.951 17.198 27.568 1.00 49.03 81 ASP A CA 1
ATOM 636 C C . ASP A 1 81 ? -6.899 15.823 28.246 1.00 49.03 81 ASP A C 1
ATOM 638 O O . ASP A 1 81 ? -7.626 15.543 29.196 1.00 49.03 81 ASP A O 1
ATOM 642 N N . ASN A 1 82 ? -6.124 14.915 27.668 1.00 49.47 82 ASN A N 1
ATOM 643 C CA . ASN A 1 82 ? -5.641 13.736 28.358 1.00 49.47 82 ASN A CA 1
ATOM 644 C C . ASN A 1 82 ? -4.275 13.429 27.744 1.00 49.47 82 ASN A C 1
ATOM 646 O O . ASN A 1 82 ? -4.160 13.236 26.533 1.00 49.47 82 ASN A O 1
ATOM 650 N N . GLN A 1 83 ? -3.218 13.462 28.552 1.00 55.75 83 GLN A N 1
ATOM 651 C CA . GLN A 1 83 ? -1.864 13.101 28.138 1.00 55.75 83 GLN A CA 1
ATOM 652 C C . GLN A 1 83 ? -1.794 11.584 27.875 1.00 55.75 83 GLN A C 1
ATOM 654 O O . GLN A 1 83 ? -1.685 10.797 28.810 1.00 55.75 83 GLN A O 1
ATOM 659 N N . PRO A 1 84 ? -1.914 11.155 26.607 1.00 54.06 84 PRO A N 1
ATOM 660 C CA . PRO A 1 84 ? -0.887 10.301 25.999 1.00 54.06 84 PRO A CA 1
ATOM 661 C C . PRO A 1 84 ? -0.493 10.758 24.578 1.00 54.06 84 PRO A C 1
ATOM 663 O O . PRO A 1 84 ? 0.303 10.100 23.906 1.00 54.06 84 PRO A O 1
ATOM 666 N N . SER A 1 85 ? -0.996 11.911 24.119 1.00 63.31 85 SER A N 1
ATOM 667 C CA . SER A 1 85 ? -0.739 12.445 22.772 1.00 63.31 85 SER A CA 1
ATOM 668 C C . SER A 1 85 ? 0.744 12.677 22.471 1.00 63.31 85 SER A C 1
ATOM 670 O O . SER A 1 85 ? 1.158 12.482 21.336 1.00 63.31 85 SER A O 1
ATOM 672 N N . GLY A 1 86 ? 1.571 13.030 23.463 1.00 72.69 86 GLY A N 1
ATOM 673 C CA . GLY A 1 86 ? 3.018 13.198 23.262 1.00 72.69 86 GLY A CA 1
ATOM 674 C C . GLY A 1 86 ? 3.717 11.893 22.870 1.00 72.69 86 GLY A C 1
ATOM 675 O O . GLY A 1 86 ? 4.451 11.863 21.887 1.00 72.69 86 GLY A O 1
ATOM 676 N N . MET A 1 87 ? 3.407 10.801 23.575 1.00 75.12 87 MET A N 1
ATOM 677 C CA . MET A 1 87 ? 3.963 9.476 23.285 1.00 75.12 87 MET A CA 1
ATOM 678 C C . MET A 1 87 ? 3.462 8.945 21.939 1.00 75.12 87 MET A C 1
ATOM 680 O O . MET A 1 87 ? 4.240 8.400 21.164 1.00 75.12 87 MET A O 1
ATOM 684 N N . VAL A 1 88 ? 2.181 9.148 21.612 1.00 84.50 88 VAL A N 1
ATOM 685 C CA . VAL A 1 88 ? 1.635 8.768 20.298 1.00 84.50 88 VAL A CA 1
ATOM 686 C C . VAL A 1 88 ? 2.286 9.580 19.175 1.00 84.50 88 VAL A C 1
ATOM 688 O O . VAL A 1 88 ? 2.641 9.010 18.149 1.00 84.50 88 VAL A O 1
ATOM 691 N N . LEU A 1 89 ? 2.505 10.883 19.362 1.00 86.06 89 LEU A N 1
ATOM 692 C CA . LEU A 1 89 ? 3.201 11.725 18.384 1.00 86.06 89 LEU A CA 1
ATOM 693 C C . LEU A 1 89 ? 4.671 11.325 18.216 1.00 86.06 89 LEU A C 1
ATOM 695 O O . LEU A 1 89 ? 5.179 11.348 17.099 1.00 86.06 89 LEU A O 1
ATOM 699 N N . GLU A 1 90 ? 5.345 10.917 19.288 1.00 86.69 90 GLU A N 1
ATOM 700 C CA . GLU A 1 90 ? 6.720 10.413 19.240 1.00 86.69 90 GLU A CA 1
ATOM 701 C C . GLU A 1 90 ? 6.811 9.047 18.540 1.00 86.69 90 GLU A C 1
ATOM 703 O O . GLU A 1 90 ? 7.686 8.826 17.700 1.00 86.69 90 GLU A O 1
ATOM 708 N N . ILE A 1 91 ? 5.852 8.150 18.791 1.00 89.62 91 ILE A N 1
ATOM 709 C CA . ILE A 1 91 ? 5.729 6.877 18.065 1.00 89.62 91 ILE A CA 1
ATOM 710 C C . ILE A 1 91 ? 5.448 7.135 16.583 1.00 89.62 91 ILE A C 1
ATOM 712 O O . ILE A 1 91 ? 6.090 6.542 15.723 1.00 89.62 91 ILE A O 1
ATOM 716 N N . LEU A 1 92 ? 4.530 8.044 16.259 1.00 89.19 92 LEU A N 1
ATOM 717 C CA . LEU A 1 92 ? 4.231 8.388 14.871 1.00 89.19 92 LEU A CA 1
ATOM 718 C C . LEU A 1 92 ? 5.437 9.024 14.180 1.00 89.19 92 LEU A C 1
ATOM 720 O O . LEU A 1 92 ? 5.715 8.694 13.032 1.00 89.19 92 LEU A O 1
ATOM 724 N N . ARG A 1 93 ? 6.190 9.879 14.878 1.00 91.12 93 ARG A N 1
ATOM 725 C CA . ARG A 1 93 ? 7.419 10.489 14.363 1.00 91.12 93 ARG A CA 1
ATOM 726 C C . ARG A 1 93 ? 8.507 9.450 14.108 1.00 91.12 93 ARG A C 1
ATOM 728 O O . ARG A 1 93 ? 9.069 9.433 13.020 1.00 91.12 93 ARG A O 1
ATOM 735 N N . SER A 1 94 ? 8.760 8.557 15.062 1.00 91.69 94 SER A N 1
ATOM 736 C CA . SER A 1 94 ? 9.738 7.473 14.887 1.00 91.69 94 SER A CA 1
ATOM 737 C C . SER A 1 94 ? 9.330 6.499 13.778 1.00 91.69 94 SER A C 1
ATOM 739 O O . SER A 1 94 ? 10.179 6.041 13.015 1.00 91.69 94 SER A O 1
ATOM 741 N N . GLN A 1 95 ? 8.032 6.230 13.615 1.00 95.12 95 GLN A N 1
ATOM 742 C CA . GLN A 1 95 ? 7.521 5.460 12.482 1.00 95.12 95 GLN A CA 1
ATOM 743 C C . GLN A 1 95 ? 7.720 6.185 11.150 1.00 95.12 95 GLN A C 1
ATOM 745 O O . GLN A 1 95 ? 8.089 5.538 10.172 1.00 95.12 95 GLN A O 1
ATOM 750 N N . LEU A 1 96 ? 7.504 7.500 11.102 1.00 94.12 96 LEU A N 1
ATOM 751 C CA . LEU A 1 96 ? 7.746 8.318 9.912 1.00 94.12 96 LEU A CA 1
ATOM 752 C C . LEU A 1 96 ? 9.225 8.283 9.520 1.00 94.12 96 LEU A C 1
ATOM 754 O O . LEU A 1 96 ? 9.545 7.967 8.381 1.00 94.12 96 LEU A O 1
ATOM 758 N N . GLU A 1 97 ? 10.123 8.478 10.483 1.00 95.25 97 GLU A N 1
ATOM 759 C CA . GLU A 1 97 ? 11.572 8.413 10.267 1.00 95.25 97 GLU A CA 1
ATOM 760 C C . GLU A 1 97 ? 12.022 7.016 9.801 1.00 95.25 97 GLU A C 1
ATOM 762 O O . GLU A 1 97 ? 12.819 6.889 8.867 1.00 95.25 97 GLU A O 1
ATOM 767 N N . ALA A 1 98 ? 11.468 5.949 10.386 1.00 94.75 98 ALA A N 1
ATOM 768 C CA . ALA A 1 98 ? 11.730 4.579 9.949 1.00 94.75 98 ALA A CA 1
ATOM 769 C C . ALA A 1 98 ? 11.215 4.313 8.525 1.00 94.75 98 ALA A C 1
ATOM 771 O O . ALA A 1 98 ? 11.872 3.623 7.740 1.00 94.75 98 ALA A O 1
ATOM 772 N N . LYS A 1 99 ? 10.051 4.868 8.168 1.00 95.62 99 LYS A N 1
ATOM 773 C CA . LYS A 1 99 ? 9.487 4.761 6.819 1.00 95.62 99 LYS A CA 1
ATOM 774 C C . LYS A 1 99 ? 10.293 5.558 5.804 1.00 95.62 99 LYS A C 1
ATOM 776 O O . LYS A 1 99 ? 10.579 5.017 4.741 1.00 95.62 99 LYS A O 1
ATOM 781 N N . ASP A 1 100 ? 10.750 6.754 6.146 1.00 96.25 100 ASP A N 1
ATOM 782 C CA . ASP A 1 100 ? 11.636 7.552 5.298 1.00 96.25 100 ASP A CA 1
ATOM 783 C C . ASP A 1 100 ? 12.976 6.843 5.059 1.00 96.25 100 ASP A C 1
ATOM 785 O O . ASP A 1 100 ? 13.477 6.806 3.934 1.00 96.25 100 ASP A O 1
ATOM 789 N N . ALA A 1 101 ? 13.543 6.197 6.083 1.00 95.12 101 ALA A N 1
ATOM 790 C CA . ALA A 1 101 ? 14.739 5.370 5.923 1.00 95.12 101 ALA A CA 1
ATOM 791 C C . ALA A 1 101 ? 14.490 4.156 5.005 1.00 95.12 101 ALA A C 1
ATOM 793 O O . ALA A 1 101 ? 15.340 3.805 4.177 1.00 95.12 101 ALA A O 1
ATOM 794 N N . GLN A 1 102 ? 13.311 3.532 5.114 1.00 96.38 102 GLN A N 1
ATOM 795 C CA . GLN A 1 102 ? 12.902 2.436 4.237 1.00 96.38 102 GLN A CA 1
ATOM 796 C C . GLN A 1 102 ? 12.749 2.908 2.784 1.00 96.38 102 GLN A C 1
ATOM 798 O O . GLN A 1 102 ? 13.234 2.227 1.881 1.00 96.38 102 GLN A O 1
ATOM 803 N N . ILE A 1 103 ? 12.137 4.075 2.561 1.00 96.94 103 ILE A N 1
ATOM 804 C CA . ILE A 1 103 ? 11.977 4.687 1.235 1.00 96.94 103 ILE A CA 1
ATOM 805 C C . ILE A 1 103 ? 13.346 4.926 0.601 1.00 96.94 103 ILE A C 1
ATOM 807 O O . ILE A 1 103 ? 13.597 4.402 -0.479 1.00 96.94 103 ILE A O 1
ATOM 811 N N . ARG A 1 104 ? 14.275 5.579 1.309 1.00 95.56 104 ARG A N 1
ATOM 812 C CA . ARG A 1 104 ? 15.643 5.808 0.805 1.00 95.56 104 ARG A CA 1
ATOM 813 C C . ARG A 1 104 ? 16.355 4.508 0.444 1.00 95.56 104 ARG A C 1
ATOM 815 O O . ARG A 1 104 ? 17.055 4.419 -0.561 1.00 95.56 104 ARG A O 1
ATOM 822 N N . THR A 1 105 ? 16.175 3.468 1.255 1.00 96.19 105 THR A N 1
ATOM 823 C CA . THR A 1 105 ? 16.762 2.155 0.963 1.00 96.19 105 THR A CA 1
ATOM 824 C C . THR A 1 105 ? 16.178 1.570 -0.323 1.00 96.19 105 THR A C 1
ATOM 826 O O . THR A 1 105 ? 16.931 1.071 -1.158 1.00 96.19 105 THR A O 1
ATOM 829 N N . LEU A 1 106 ? 14.860 1.654 -0.512 1.00 96.00 106 LEU A N 1
ATOM 830 C CA . LEU A 1 106 ? 14.196 1.180 -1.725 1.00 96.00 106 LEU A CA 1
ATOM 831 C C . LEU A 1 106 ? 14.592 1.997 -2.960 1.00 96.00 106 LEU A C 1
ATOM 833 O O . LEU A 1 106 ? 14.847 1.394 -3.997 1.00 96.00 106 LEU A O 1
ATOM 837 N N . GLU A 1 107 ? 14.724 3.317 -2.843 1.00 96.75 107 GLU A N 1
ATOM 838 C CA . GLU A 1 107 ? 15.221 4.195 -3.911 1.00 96.75 107 GLU A CA 1
ATOM 839 C C . GLU A 1 107 ? 16.618 3.758 -4.366 1.00 96.75 107 GLU A C 1
ATOM 841 O O . GLU A 1 107 ? 16.813 3.444 -5.536 1.00 96.75 107 GLU A O 1
ATOM 846 N N . THR A 1 108 ? 17.562 3.566 -3.434 1.00 95.69 108 THR A N 1
ATOM 847 C CA . THR A 1 108 ? 18.913 3.092 -3.802 1.00 95.69 108 THR A CA 1
ATOM 848 C C . THR A 1 108 ? 18.921 1.692 -4.421 1.00 95.69 108 THR A C 1
ATOM 850 O O . THR A 1 108 ? 19.809 1.355 -5.207 1.00 95.69 108 THR A O 1
ATOM 853 N N . GLN A 1 109 ? 17.969 0.828 -4.057 1.00 96.94 109 GLN A N 1
ATOM 854 C CA . GLN A 1 109 ? 17.824 -0.484 -4.689 1.00 96.94 109 GLN A CA 1
ATOM 855 C C . GLN A 1 109 ? 17.248 -0.370 -6.099 1.00 96.94 109 GLN A C 1
ATOM 857 O O . GLN A 1 109 ? 17.659 -1.137 -6.971 1.00 96.94 109 GLN A O 1
ATOM 862 N N . LEU A 1 110 ? 16.317 0.559 -6.314 1.00 96.62 110 LEU A N 1
ATOM 863 C CA . LEU A 1 110 ? 15.734 0.853 -7.616 1.00 96.62 110 LEU A CA 1
ATOM 864 C C . LEU A 1 110 ? 16.821 1.382 -8.556 1.00 96.62 110 LEU A C 1
ATOM 866 O O . LEU A 1 110 ? 17.041 0.772 -9.596 1.00 96.62 110 LEU A O 1
ATOM 870 N N . ASP A 1 111 ? 17.605 2.371 -8.124 1.00 96.50 111 ASP A N 1
ATOM 871 C CA . ASP A 1 111 ? 18.712 2.928 -8.913 1.00 96.50 111 ASP A CA 1
ATOM 872 C C . ASP A 1 111 ? 19.704 1.843 -9.365 1.00 96.50 111 ASP A C 1
ATOM 874 O O . ASP A 1 111 ? 20.083 1.759 -10.534 1.00 96.50 111 ASP A O 1
ATOM 878 N N . ARG A 1 112 ? 20.080 0.933 -8.454 1.00 96.50 112 ARG A N 1
ATOM 879 C CA . ARG A 1 112 ? 20.964 -0.200 -8.782 1.00 96.50 112 ARG A CA 1
ATOM 880 C C . ARG A 1 112 ? 20.341 -1.159 -9.793 1.00 96.50 112 ARG A C 1
ATOM 882 O O . ARG A 1 112 ? 21.055 -1.692 -10.644 1.00 96.50 112 ARG A O 1
ATOM 889 N N . LYS A 1 113 ? 19.036 -1.423 -9.682 1.00 96.38 113 LYS A N 1
ATOM 890 C CA . LYS A 1 113 ? 18.320 -2.285 -10.630 1.00 96.38 113 LYS A CA 1
ATOM 891 C C . LYS A 1 113 ? 18.202 -1.623 -11.996 1.00 96.38 113 LYS A C 1
ATOM 893 O O . LYS A 1 113 ? 18.442 -2.301 -12.989 1.00 96.38 113 LYS A O 1
ATOM 898 N N . ASP A 1 114 ? 17.932 -0.326 -12.052 1.00 97.12 114 ASP A N 1
ATOM 899 C CA . ASP A 1 114 ? 17.873 0.431 -13.302 1.00 97.12 114 ASP A CA 1
ATOM 900 C C . ASP A 1 114 ? 19.230 0.461 -14.007 1.00 97.12 114 ASP A C 1
ATOM 902 O O . ASP A 1 114 ? 19.310 0.250 -15.217 1.00 97.12 114 ASP A O 1
ATOM 906 N N . GLU A 1 115 ? 20.327 0.638 -13.265 1.00 96.69 115 GLU A N 1
ATOM 907 C CA . GLU A 1 115 ? 21.672 0.484 -13.824 1.00 96.69 115 GLU A CA 1
ATOM 908 C C . GLU A 1 115 ? 21.925 -0.929 -14.358 1.00 96.69 115 GLU A C 1
ATOM 910 O O . GLU A 1 115 ? 22.542 -1.099 -15.411 1.00 96.69 115 GLU A O 1
ATOM 915 N N . GLN A 1 116 ? 21.473 -1.961 -13.641 1.00 97.31 116 GLN A N 1
ATOM 916 C CA . GLN A 1 116 ? 21.627 -3.342 -14.084 1.00 97.31 116 GLN A CA 1
ATOM 917 C C . GLN A 1 116 ? 20.831 -3.615 -15.366 1.00 97.31 116 GLN A C 1
ATOM 919 O O . GLN A 1 116 ? 21.361 -4.274 -16.260 1.00 97.31 116 GLN A O 1
ATOM 924 N N . ILE A 1 117 ? 19.605 -3.096 -15.467 1.00 97.00 117 ILE A N 1
ATOM 925 C CA . ILE A 1 117 ? 18.766 -3.204 -16.666 1.00 97.00 117 ILE A CA 1
ATOM 926 C C . ILE A 1 117 ? 19.448 -2.502 -17.836 1.00 97.00 117 ILE A C 1
ATOM 928 O O . ILE A 1 117 ? 19.646 -3.136 -18.865 1.00 97.00 117 ILE A O 1
ATOM 932 N N . LYS A 1 118 ? 19.922 -1.261 -17.660 1.00 96.69 118 LYS A N 1
ATOM 933 C CA . LYS A 1 118 ? 20.657 -0.534 -18.711 1.00 96.69 118 LYS A CA 1
ATOM 934 C C . LYS A 1 118 ? 21.854 -1.331 -19.225 1.00 96.69 118 LYS A C 1
ATOM 936 O O . LYS A 1 118 ? 21.977 -1.552 -20.421 1.00 96.69 118 LYS A O 1
ATOM 941 N N . ARG A 1 119 ? 22.682 -1.871 -18.322 1.00 96.69 119 ARG A N 1
ATOM 942 C CA . ARG A 1 119 ? 23.822 -2.725 -18.708 1.00 96.69 119 ARG A CA 1
ATOM 943 C C . ARG A 1 119 ? 23.385 -3.987 -19.456 1.00 96.69 119 ARG A C 1
ATOM 945 O O . ARG A 1 119 ? 24.114 -4.472 -20.316 1.00 96.69 119 ARG A O 1
ATOM 952 N N . GLN A 1 120 ? 22.250 -4.582 -19.092 1.00 96.94 120 GLN A N 1
ATOM 953 C CA . GLN A 1 120 ? 21.724 -5.755 -19.789 1.00 96.94 120 GLN A CA 1
ATOM 954 C C . GLN A 1 120 ? 21.202 -5.391 -21.178 1.00 96.94 120 GLN A C 1
ATOM 956 O O . GLN A 1 120 ? 21.538 -6.096 -22.129 1.00 96.94 120 GLN A O 1
ATOM 961 N N . ASP A 1 121 ? 20.457 -4.296 -21.294 1.00 97.12 121 ASP A N 1
ATOM 962 C CA . ASP A 1 121 ? 19.934 -3.778 -22.554 1.00 97.12 121 ASP A CA 1
ATOM 963 C C . ASP A 1 121 ? 21.062 -3.412 -23.516 1.00 97.12 121 ASP A C 1
ATOM 965 O O . ASP A 1 121 ? 21.028 -3.853 -24.662 1.00 97.12 121 ASP A O 1
ATOM 969 N N . ASP A 1 122 ? 22.105 -2.720 -23.049 1.00 96.56 122 ASP A N 1
ATOM 970 C CA . ASP A 1 122 ? 23.268 -2.362 -23.870 1.00 96.56 122 ASP A CA 1
ATOM 971 C C . ASP A 1 122 ? 23.933 -3.617 -24.456 1.00 96.56 122 ASP A C 1
ATOM 973 O O . ASP A 1 122 ? 24.130 -3.726 -25.667 1.00 96.56 122 ASP A O 1
ATOM 977 N N . ARG A 1 123 ? 24.180 -4.646 -23.631 1.00 95.94 123 ARG A N 1
ATOM 978 C CA . ARG A 1 123 ? 24.723 -5.929 -24.118 1.00 95.94 123 ARG A CA 1
ATOM 979 C C . ARG A 1 123 ? 23.770 -6.645 -25.072 1.00 95.94 123 ARG A C 1
ATOM 981 O O . ARG A 1 123 ? 24.214 -7.280 -26.028 1.00 95.94 123 ARG A O 1
ATOM 988 N N . MET A 1 124 ? 22.463 -6.617 -24.811 1.00 94.69 124 MET A N 1
ATOM 989 C CA . MET A 1 124 ? 21.478 -7.212 -25.719 1.00 94.69 124 MET A CA 1
ATOM 990 C C . MET A 1 124 ? 21.471 -6.493 -27.070 1.00 94.69 124 MET A C 1
ATOM 992 O O . MET A 1 124 ? 21.425 -7.149 -28.108 1.00 94.69 124 MET A O 1
ATOM 996 N N . GLN A 1 125 ? 21.587 -5.168 -27.081 1.00 95.88 125 GLN A N 1
ATOM 997 C CA . GLN A 1 125 ? 21.698 -4.388 -28.309 1.00 95.88 125 GLN A CA 1
ATOM 998 C C . GLN A 1 125 ? 23.000 -4.700 -29.052 1.00 95.88 125 GLN A C 1
ATOM 1000 O O . GLN A 1 125 ? 22.956 -4.989 -30.246 1.00 95.88 125 GLN A O 1
ATOM 1005 N N . GLU A 1 126 ? 24.140 -4.732 -28.359 1.00 95.69 126 GLU A N 1
ATOM 1006 C CA . GLU A 1 126 ? 25.432 -5.107 -28.947 1.00 95.69 126 GLU A CA 1
ATOM 1007 C C . GLU A 1 126 ? 25.383 -6.506 -29.573 1.00 95.69 126 GLU A C 1
ATOM 1009 O O . GLU A 1 126 ? 25.736 -6.686 -30.740 1.00 95.69 126 GLU A O 1
ATOM 1014 N N . THR A 1 127 ? 24.893 -7.503 -28.830 1.00 95.12 127 THR A N 1
ATOM 1015 C CA . THR A 1 127 ? 24.746 -8.873 -29.347 1.00 95.12 127 THR A CA 1
ATOM 1016 C C . THR A 1 127 ? 23.792 -8.939 -30.535 1.00 95.12 127 THR A C 1
ATOM 1018 O O . THR A 1 127 ? 24.084 -9.642 -31.504 1.00 95.12 127 THR A O 1
ATOM 1021 N N . HIS A 1 128 ? 22.696 -8.180 -30.514 1.00 95.81 128 HIS A N 1
ATOM 1022 C CA . HIS A 1 128 ? 21.758 -8.115 -31.626 1.00 95.81 128 HIS A CA 1
ATOM 1023 C C . HIS A 1 128 ? 22.408 -7.521 -32.881 1.00 95.81 128 HIS A C 1
ATOM 1025 O O . HIS A 1 128 ? 22.306 -8.106 -33.959 1.00 95.81 128 HIS A O 1
ATOM 1031 N N . VAL A 1 129 ? 23.139 -6.412 -32.747 1.00 96.19 129 VAL A N 1
ATOM 1032 C CA . VAL A 1 129 ? 23.873 -5.781 -33.854 1.00 96.19 129 VAL A CA 1
ATOM 1033 C C . VAL A 1 129 ? 24.931 -6.732 -34.418 1.00 96.19 129 VAL A C 1
ATOM 1035 O O . VAL A 1 129 ? 24.987 -6.945 -35.631 1.00 96.19 129 VAL A O 1
ATOM 1038 N N . LEU A 1 130 ? 25.729 -7.375 -33.561 1.00 95.25 130 LEU A N 1
ATOM 1039 C CA . LEU A 1 130 ? 26.735 -8.354 -33.986 1.00 95.25 130 LEU A CA 1
ATOM 1040 C C . LEU A 1 130 ? 26.102 -9.541 -34.720 1.00 95.25 130 LEU A C 1
ATOM 1042 O O . LEU A 1 130 ? 26.588 -9.939 -35.780 1.00 95.25 130 LEU A O 1
ATOM 1046 N N . MET A 1 131 ? 24.993 -10.075 -34.207 1.00 94.88 131 M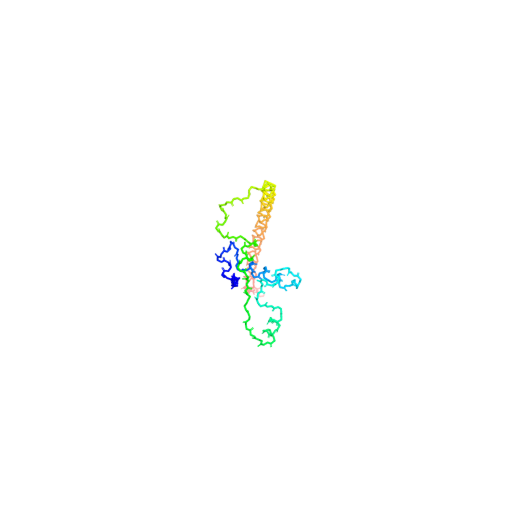ET A N 1
ATOM 1047 C CA . MET A 1 131 ? 24.263 -11.171 -34.842 1.00 94.88 131 MET A CA 1
ATOM 1048 C C . MET A 1 131 ? 23.695 -10.759 -36.204 1.00 94.88 131 MET A C 1
ATOM 1050 O O . MET A 1 131 ? 23.845 -11.506 -37.171 1.00 94.88 131 MET A O 1
ATOM 1054 N N . GLN A 1 132 ? 23.131 -9.552 -36.323 1.00 93.81 132 GLN A N 1
ATOM 1055 C CA . GLN A 1 132 ? 22.694 -9.006 -37.610 1.00 93.81 132 GLN A CA 1
ATOM 1056 C C . GLN A 1 132 ? 23.858 -8.888 -38.606 1.00 93.81 132 GLN A C 1
ATOM 1058 O O . GLN A 1 132 ? 23.707 -9.241 -39.777 1.00 93.81 132 GLN A O 1
ATOM 1063 N N . HIS A 1 133 ? 25.028 -8.408 -38.170 1.00 94.06 133 HIS A N 1
ATOM 1064 C CA . HIS A 1 133 ? 26.212 -8.327 -39.030 1.00 94.06 133 HIS A CA 1
ATOM 1065 C C . HIS A 1 133 ? 26.700 -9.709 -39.476 1.00 94.06 133 HIS A C 1
ATOM 1067 O O . HIS A 1 133 ? 27.023 -9.886 -40.653 1.00 94.06 133 HIS A O 1
ATOM 1073 N N . LEU A 1 134 ? 26.720 -10.696 -38.576 1.00 92.38 134 LEU A N 1
ATOM 1074 C CA . LEU A 1 134 ? 27.063 -12.079 -38.912 1.00 92.38 134 LEU A CA 1
ATOM 1075 C C . LEU A 1 134 ? 26.069 -12.674 -39.912 1.00 92.38 134 LEU A C 1
ATOM 1077 O O . LEU A 1 134 ? 26.491 -13.227 -40.926 1.00 92.38 134 LEU A O 1
ATOM 1081 N N . GLN A 1 135 ? 24.766 -12.496 -39.688 1.00 92.56 135 GLN A N 1
ATOM 1082 C CA . GLN A 1 135 ? 23.725 -12.975 -40.594 1.00 92.56 135 GLN A CA 1
ATOM 1083 C C . GLN A 1 135 ? 23.853 -12.348 -41.988 1.00 92.56 135 GLN A C 1
ATOM 1085 O O . GLN A 1 135 ? 23.773 -13.067 -42.981 1.00 92.56 135 GLN A O 1
ATOM 1090 N N . LYS A 1 136 ? 24.125 -11.036 -42.072 1.00 91.00 136 LYS A N 1
ATOM 1091 C CA . LYS A 1 136 ? 24.397 -10.341 -43.344 1.00 91.00 136 LYS A CA 1
ATOM 1092 C C . LYS A 1 136 ? 25.636 -10.894 -44.052 1.00 91.00 136 LYS A C 1
ATOM 1094 O O . LYS A 1 136 ? 25.615 -11.074 -45.261 1.00 91.00 136 LYS A O 1
ATOM 1099 N N . ARG A 1 137 ? 26.728 -11.171 -43.332 1.00 88.94 137 ARG A N 1
ATOM 1100 C CA . ARG A 1 137 ? 27.935 -11.755 -43.947 1.00 88.94 137 ARG A CA 1
ATOM 1101 C C . ARG A 1 137 ? 27.677 -13.167 -44.461 1.00 88.94 137 ARG A C 1
ATOM 1103 O O . ARG A 1 137 ? 28.071 -13.463 -45.582 1.00 88.94 137 ARG A O 1
ATOM 1110 N N . LEU A 1 138 ? 26.994 -14.002 -43.678 1.00 88.75 138 LEU A N 1
ATOM 1111 C CA . LEU A 1 138 ? 26.650 -15.366 -44.080 1.00 88.75 138 LEU A CA 1
ATOM 1112 C C . LEU A 1 138 ? 25.714 -15.386 -45.294 1.00 88.75 138 LEU A C 1
ATOM 1114 O O . LEU A 1 138 ? 25.937 -16.172 -46.214 1.00 88.75 138 LEU A O 1
ATOM 1118 N N . SER A 1 139 ? 24.712 -14.502 -45.341 1.00 83.25 139 SER A N 1
ATOM 1119 C CA . SER A 1 139 ? 23.820 -14.398 -46.500 1.00 83.25 139 SER A CA 1
ATOM 1120 C C . SER A 1 139 ? 24.544 -13.901 -47.754 1.00 83.25 139 SER A C 1
ATOM 1122 O O . SER A 1 139 ? 24.288 -14.416 -48.839 1.00 83.25 139 SER A O 1
ATOM 1124 N N . LEU A 1 140 ? 25.500 -12.975 -47.620 1.00 75.44 140 LEU A N 1
ATOM 1125 C CA . LEU A 1 140 ? 26.346 -12.531 -48.733 1.00 75.44 140 LEU A CA 1
ATOM 1126 C C . LEU A 1 140 ? 27.280 -13.643 -49.234 1.00 75.44 140 LEU A C 1
ATOM 1128 O O . LEU A 1 140 ? 27.433 -13.802 -50.440 1.00 75.44 140 LEU A O 1
ATOM 1132 N N . THR A 1 141 ? 27.872 -14.445 -48.343 1.00 66.06 141 THR A N 1
ATOM 1133 C CA . THR A 1 141 ? 28.731 -15.575 -48.748 1.00 66.06 141 THR A CA 1
ATOM 1134 C C . THR A 1 141 ? 27.946 -16.745 -49.337 1.00 66.06 141 THR A C 1
ATOM 1136 O O . THR A 1 141 ? 28.472 -17.448 -50.190 1.00 66.06 141 THR A O 1
ATOM 1139 N N . ALA A 1 142 ? 26.686 -16.940 -48.932 1.00 56.75 142 ALA A N 1
ATOM 1140 C CA . ALA A 1 142 ? 25.795 -17.932 -49.537 1.00 56.75 142 ALA A CA 1
ATOM 1141 C C . ALA A 1 142 ? 25.341 -17.532 -50.956 1.00 56.75 142 ALA A C 1
ATOM 1143 O O . ALA A 1 142 ? 24.980 -18.396 -51.751 1.00 56.75 142 ALA A O 1
ATOM 1144 N N . ALA A 1 143 ? 25.371 -16.235 -51.282 1.00 56.19 143 ALA A N 1
ATOM 1145 C CA . ALA A 1 143 ? 24.954 -15.693 -52.573 1.00 56.19 143 ALA A CA 1
ATOM 1146 C C . ALA A 1 143 ? 26.073 -15.623 -53.630 1.00 56.19 143 ALA A C 1
ATOM 1148 O O . ALA A 1 143 ? 25.801 -15.194 -54.749 1.00 56.19 143 ALA A O 1
ATOM 1149 N N . VAL A 1 144 ? 27.313 -16.029 -53.320 1.00 51.09 144 VAL A N 1
ATOM 1150 C CA . VAL A 1 144 ? 28.389 -16.152 -54.319 1.00 51.09 144 VAL A CA 1
ATOM 1151 C C . VAL A 1 144 ? 28.378 -17.583 -54.873 1.00 51.09 144 VAL A C 1
ATOM 1153 O O . VAL A 1 144 ? 28.954 -18.474 -54.246 1.00 51.09 144 VAL A O 1
ATOM 1156 N N . PRO A 1 145 ? 27.740 -17.855 -56.032 1.00 48.78 145 PRO A N 1
ATOM 1157 C CA . PRO A 1 145 ? 27.917 -19.127 -56.709 1.00 48.78 145 PRO A CA 1
ATOM 1158 C C . PRO A 1 145 ? 29.376 -19.233 -57.145 1.00 48.78 145 PRO A C 1
ATOM 1160 O O . PRO A 1 145 ? 29.923 -18.344 -57.802 1.00 48.78 145 PRO A O 1
ATOM 1163 N N . SER A 1 146 ? 30.005 -20.335 -56.758 1.00 52.38 146 SER A N 1
ATOM 1164 C CA . SER A 1 146 ? 31.336 -20.746 -57.179 1.00 52.38 146 SER A CA 1
ATOM 1165 C C . SER A 1 146 ? 31.393 -20.847 -58.709 1.00 52.38 146 SER A C 1
ATOM 1167 O O . SER A 1 146 ? 31.132 -21.893 -59.291 1.00 52.38 146 SER A O 1
ATOM 1169 N N . SER A 1 147 ? 31.721 -19.742 -59.376 1.00 57.16 147 SER A N 1
ATOM 1170 C CA . SER A 1 147 ? 32.132 -19.715 -60.777 1.00 57.16 147 SER A CA 1
ATOM 1171 C C . SER A 1 147 ? 33.654 -19.680 -60.815 1.00 57.16 147 SER A C 1
ATOM 1173 O O . SER A 1 147 ? 34.274 -18.630 -60.916 1.00 57.16 147 SER A O 1
ATOM 1175 N N . CYS A 1 148 ? 34.275 -20.847 -60.661 1.00 40.88 148 CYS A N 1
ATOM 1176 C CA . CYS A 1 148 ? 35.655 -21.038 -61.096 1.00 40.88 148 CYS A CA 1
ATOM 1177 C C . CYS A 1 148 ? 35.930 -22.532 -61.279 1.00 40.88 148 CYS A C 1
ATOM 1179 O O . CYS A 1 148 ? 36.469 -23.203 -60.404 1.00 40.88 148 CYS A O 1
ATOM 1181 N N . GLY A 1 149 ? 35.503 -23.057 -62.423 1.00 44.66 149 GLY A N 1
ATOM 1182 C CA . GLY A 1 149 ? 36.228 -24.130 -63.088 1.00 44.66 149 GLY A CA 1
ATOM 1183 C C . GLY A 1 149 ? 36.935 -23.517 -64.292 1.00 44.66 149 GLY A C 1
ATOM 1184 O O . GLY A 1 149 ? 36.324 -22.711 -65.001 1.00 44.66 149 GLY A O 1
ATOM 1185 N N . PRO A 1 150 ? 38.201 -23.874 -64.526 1.00 52.03 150 PRO A N 1
ATOM 1186 C CA . PRO A 1 150 ? 38.663 -23.976 -65.896 1.00 52.03 150 PRO A CA 1
ATOM 1187 C C . PRO A 1 150 ? 39.384 -25.303 -66.161 1.00 52.03 150 PRO A C 1
ATOM 1189 O O . PRO A 1 150 ? 40.291 -25.676 -65.424 1.00 52.03 150 PRO A O 1
ATOM 1192 N N . VAL A 1 151 ? 38.926 -25.919 -67.259 1.00 39.59 151 VAL A N 1
ATOM 1193 C CA . VAL A 1 151 ? 39.665 -26.636 -68.320 1.00 39.59 151 VAL A CA 1
ATOM 1194 C C . VAL A 1 151 ? 40.560 -27.803 -67.913 1.00 39.59 151 VAL A C 1
ATOM 1196 O O . VAL A 1 151 ? 41.654 -27.571 -67.360 1.00 39.59 151 VAL A O 1
#

pLDDT: mean 77.23, std 15.91, range [39.59, 97.31]

Foldseek 3Di:
DFDWAALCVLVVFFVDHSVVVVVVLVVLLVDPPRPQQVQKPDHPVVVVVCVVVVHDDGIIGGSVVSCVVGNTPPPPPDDDPDPPVVVVVVVVVVVVVVVVVVVVVVVVVVVVVVVVVVVVVVVVVVVVVVVVVVVVVVVVVVPDPPPDDDD

Sequence (151 aa):
MSEFISAVEASKITPVSASTIKRFIRDVVEDPNHASRDKVQPSVEELKRAQEAGEPYRWTIEQEFVIEQFGTADEKKGSADNQPSGMVLEILRSQLEAKDAQIRTLETQLDRKDEQIKRQDDRMQETHVLMQHLQKRLSLTAAVPSSCGPV

Secondary structure (DSSP, 8-state):
---EEEHHHHHHHSSS-HHHHHHHHHHHHH-TT-TTGGGEES-HHHHHHHHH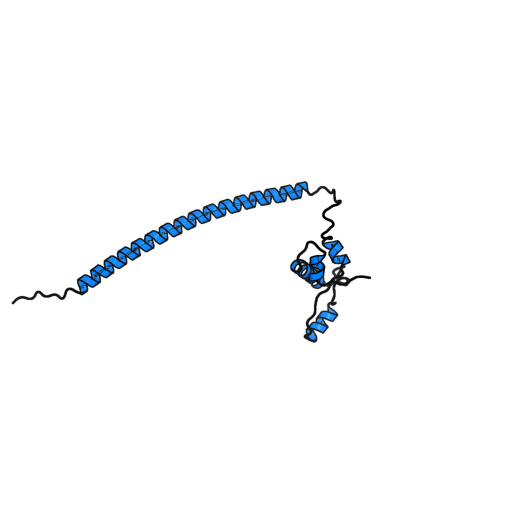HT-----EEEHHHHHHHH--TT-SSS----TTHHHHHHHHHHHHHHHHHHHHHHHHHHHHHHHHHHHHHHHHHHHHHHHHHHHHHHHHHHT--------

Organism: NCBI:txid1265738